Protein AF-A0A0M8PQU1-F1 (afdb_monomer_lite)

Foldseek 3Di:
DDDPDPPPPVCPCQPVPDPPDDGHRPDDPPDDVVVVVVVVVCVVVVNPPDDDDDDDPDDD

Sequence (60 aa):
MSGSSSGSRTNSIFGANIPGKTPSVLFYLGGLRNYRAVLAEVAADGYRGFDVKSAEMVTV

Radius of gyration: 21.43 Å; chains: 1; bounding box: 33×34×73 Å

pLDDT: mean 85.01, std 15.94, range [43.41, 98.69]

Structure (mmCIF, N/CA/C/O backbone):
data_AF-A0A0M8PQU1-F1
#
_entry.id   AF-A0A0M8PQU1-F1
#
loop_
_atom_site.group_PDB
_atom_site.id
_atom_site.type_symbol
_atom_site.label_atom_id
_atom_site.label_alt_id
_atom_site.label_comp_id
_atom_site.label_asym_id
_atom_site.label_entity_id
_atom_site.label_seq_id
_atom_site.pdbx_PDB_ins_code
_atom_site.Cartn_x
_atom_site.Cartn_y
_atom_site.Cartn_z
_atom_site.occupancy
_atom_site.B_iso_or_equiv
_atom_site.auth_seq_id
_atom_site.auth_comp_id
_atom_site.auth_asym_id
_atom_site.auth_atom_id
_atom_site.pdbx_PDB_model_num
ATOM 1 N N . MET A 1 1 ? 0.675 -8.259 -44.333 1.00 46.38 1 MET A N 1
ATOM 2 C CA . MET A 1 1 ? 0.808 -8.458 -42.872 1.00 46.38 1 MET A CA 1
ATOM 3 C C . MET A 1 1 ? 2.134 -7.851 -42.438 1.00 46.38 1 MET A C 1
ATOM 5 O O . MET A 1 1 ? 3.163 -8.417 -42.758 1.00 46.38 1 MET A O 1
ATOM 9 N N . SER A 1 2 ? 2.134 -6.679 -41.802 1.00 43.41 2 SER A N 1
ATOM 10 C CA . SER A 1 2 ? 3.342 -6.115 -41.179 1.00 43.41 2 SER A CA 1
ATOM 11 C C . SER A 1 2 ? 2.918 -5.290 -39.969 1.00 43.41 2 SER A C 1
ATOM 13 O O . SER A 1 2 ? 2.778 -4.071 -40.036 1.00 43.41 2 SER A O 1
ATOM 15 N N . GLY A 1 3 ? 2.601 -5.994 -38.882 1.00 47.28 3 GLY A N 1
ATOM 16 C CA . GLY A 1 3 ? 2.333 -5.394 -37.582 1.00 47.28 3 GLY A CA 1
ATOM 17 C C . GLY A 1 3 ? 3.655 -5.053 -36.908 1.00 47.28 3 GLY A C 1
ATOM 18 O O . GLY A 1 3 ? 4.347 -5.937 -36.415 1.00 47.28 3 GLY A O 1
ATOM 19 N N . SER A 1 4 ? 4.007 -3.771 -36.895 1.00 50.09 4 SER A N 1
ATOM 20 C CA . SER A 1 4 ? 5.062 -3.243 -36.033 1.00 50.09 4 SER A CA 1
ATOM 21 C C . SER A 1 4 ? 4.562 -3.260 -34.585 1.00 50.09 4 SER A C 1
ATOM 23 O O . SER A 1 4 ? 3.852 -2.359 -34.141 1.00 50.09 4 SER A O 1
ATOM 25 N N . SER A 1 5 ? 4.882 -4.322 -33.849 1.00 64.62 5 SER A N 1
ATOM 26 C CA . SER A 1 5 ? 4.683 -4.401 -32.403 1.00 64.62 5 SER A CA 1
ATOM 27 C C . SER A 1 5 ? 6.018 -4.703 -31.736 1.00 64.62 5 SER A C 1
ATOM 29 O O . SER A 1 5 ? 6.383 -5.866 -31.600 1.00 64.62 5 SER A O 1
ATOM 31 N N . SER A 1 6 ? 6.777 -3.689 -31.320 1.00 52.97 6 SER A N 1
ATOM 32 C CA . SER A 1 6 ? 7.946 -3.962 -30.470 1.00 52.97 6 SER A CA 1
ATOM 33 C C . SER A 1 6 ? 8.342 -2.797 -29.564 1.00 52.97 6 SER A 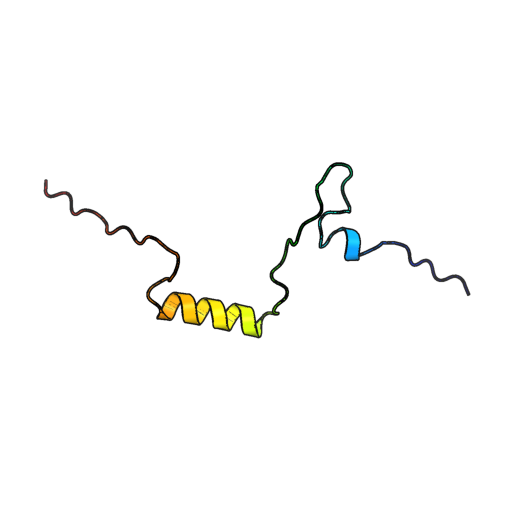C 1
ATOM 35 O O . SER A 1 6 ? 9.514 -2.474 -29.409 1.00 52.97 6 SER A O 1
ATOM 37 N N . GLY A 1 7 ? 7.357 -2.173 -28.921 1.00 55.16 7 GLY A N 1
ATOM 38 C CA . GLY A 1 7 ? 7.576 -1.536 -27.626 1.00 55.16 7 GLY A CA 1
ATOM 39 C C . GLY A 1 7 ? 7.102 -2.508 -26.553 1.00 55.16 7 GLY A C 1
ATOM 40 O O . GLY A 1 7 ? 5.894 -2.637 -26.352 1.00 55.16 7 GLY A O 1
ATOM 41 N N . SER A 1 8 ? 8.018 -3.232 -25.906 1.00 59.50 8 SER A N 1
ATOM 42 C CA . SER A 1 8 ? 7.689 -4.134 -24.795 1.00 59.50 8 SER A CA 1
ATOM 43 C C . SER A 1 8 ? 7.180 -3.306 -23.609 1.00 59.50 8 SER A C 1
ATOM 45 O O . SER A 1 8 ? 7.950 -2.836 -22.774 1.00 59.50 8 SER A O 1
ATOM 47 N N . ARG A 1 9 ? 5.866 -3.048 -23.564 1.00 60.44 9 ARG A N 1
ATOM 48 C CA . ARG A 1 9 ? 5.208 -2.230 -22.525 1.00 60.44 9 ARG A CA 1
ATOM 49 C C . ARG A 1 9 ? 5.369 -2.818 -21.122 1.00 60.44 9 ARG A C 1
ATOM 51 O O . ARG A 1 9 ? 5.280 -2.096 -20.138 1.00 60.44 9 ARG A O 1
ATOM 58 N N . THR A 1 10 ? 5.637 -4.117 -21.034 1.00 66.75 10 THR A N 1
ATOM 59 C CA . THR A 1 10 ? 5.898 -4.824 -19.777 1.00 66.75 10 THR A CA 1
ATOM 60 C C . THR A 1 10 ? 7.295 -4.541 -19.221 1.00 66.75 10 THR A C 1
ATOM 62 O O . THR A 1 10 ? 7.542 -4.763 -18.040 1.00 66.75 10 THR A O 1
ATOM 65 N N . ASN A 1 11 ? 8.207 -4.009 -20.040 1.00 70.62 11 ASN A N 1
ATOM 66 C CA . ASN A 1 11 ? 9.579 -3.743 -19.626 1.00 70.62 11 ASN A CA 1
ATOM 67 C C . ASN A 1 11 ? 9.664 -2.579 -18.622 1.00 70.62 11 ASN A C 1
ATOM 69 O O . ASN A 1 11 ? 10.453 -2.613 -17.683 1.00 70.62 11 ASN A O 1
ATOM 73 N N . SER A 1 12 ? 8.825 -1.549 -18.775 1.00 76.25 12 SER A N 1
ATOM 74 C CA . SER A 1 12 ? 8.846 -0.365 -17.904 1.00 76.25 12 SER A CA 1
ATOM 75 C C . SER A 1 12 ? 8.144 -0.569 -16.562 1.00 76.25 12 SER A C 1
ATOM 77 O O . SER A 1 12 ? 8.599 -0.033 -15.554 1.00 76.25 12 SER A O 1
ATOM 79 N N . ILE A 1 13 ? 7.081 -1.375 -16.512 1.00 84.19 13 ILE A N 1
ATOM 80 C CA . ILE A 1 13 ? 6.300 -1.614 -15.283 1.00 84.19 13 ILE A CA 1
ATOM 81 C C . ILE A 1 13 ? 7.080 -2.380 -14.201 1.00 84.19 13 ILE A C 1
ATOM 83 O O . ILE A 1 13 ? 6.743 -2.277 -13.025 1.00 84.19 13 ILE A O 1
ATOM 87 N N . PHE A 1 14 ? 8.141 -3.093 -14.592 1.00 89.75 14 PHE A N 1
ATOM 88 C CA . PHE A 1 14 ? 9.078 -3.763 -13.683 1.00 89.75 14 PHE A CA 1
ATOM 89 C C . PHE A 1 14 ? 10.468 -3.109 -13.671 1.00 89.75 14 PHE A C 1
ATOM 91 O O . PHE A 1 14 ? 11.400 -3.645 -13.081 1.00 89.75 14 PHE A O 1
ATOM 98 N N . GLY A 1 15 ? 10.638 -1.954 -14.325 1.00 85.25 15 GLY A N 1
ATOM 99 C CA . GLY A 1 15 ? 11.903 -1.214 -14.346 1.00 85.25 15 GLY A CA 1
ATOM 100 C C . GLY A 1 15 ? 13.025 -1.830 -15.190 1.00 85.25 15 GLY A C 1
ATOM 101 O O . GLY A 1 15 ? 14.155 -1.364 -15.101 1.00 85.25 15 GLY A O 1
ATOM 102 N N . ALA A 1 16 ? 12.732 -2.818 -16.032 1.00 87.56 16 ALA A N 1
ATOM 103 C CA . ALA A 1 16 ? 13.692 -3.465 -16.927 1.00 87.56 16 ALA A CA 1
ATOM 104 C C . ALA A 1 16 ? 13.968 -2.659 -18.223 1.00 87.56 16 ALA A C 1
ATOM 106 O O . ALA A 1 16 ? 14.766 -3.053 -19.073 1.00 87.56 16 ALA A O 1
ATOM 107 N N . ASN A 1 17 ? 13.347 -1.483 -18.374 1.00 86.69 17 ASN A N 1
ATOM 108 C CA . ASN A 1 17 ? 13.574 -0.564 -19.493 1.00 86.69 17 ASN A CA 1
ATOM 109 C C . ASN A 1 17 ? 14.856 0.277 -19.392 1.00 86.69 17 ASN A C 1
ATOM 111 O O . ASN A 1 17 ? 15.186 0.952 -20.363 1.00 86.69 17 ASN A O 1
ATOM 115 N N . ILE A 1 18 ? 15.556 0.261 -18.254 1.00 88.00 18 ILE A N 1
ATOM 116 C CA . ILE A 1 18 ? 16.782 1.039 -18.032 1.00 88.00 18 ILE A CA 1
ATOM 117 C C . ILE A 1 18 ? 17.961 0.079 -17.804 1.00 88.00 18 ILE A C 1
ATOM 119 O O . ILE A 1 18 ? 17.933 -0.679 -16.832 1.00 88.00 18 ILE A O 1
ATOM 123 N N . PRO A 1 19 ? 19.013 0.108 -18.646 1.00 90.50 19 PRO A N 1
ATOM 124 C CA . PRO A 1 19 ? 20.224 -0.675 -18.414 1.00 90.50 19 PRO A CA 1
ATOM 125 C C . PRO A 1 19 ? 20.842 -0.368 -17.046 1.00 90.50 19 PRO A C 1
ATOM 127 O O . PRO A 1 19 ? 20.984 0.792 -16.667 1.00 90.50 19 PRO A O 1
ATOM 130 N N . GLY A 1 20 ? 21.192 -1.411 -16.293 1.00 91.31 20 GLY A N 1
ATOM 131 C CA . GLY A 1 20 ? 21.751 -1.282 -14.943 1.00 91.31 20 GLY A CA 1
ATOM 132 C C . GLY A 1 20 ? 20.718 -1.068 -13.830 1.00 91.31 20 GLY A C 1
ATOM 133 O O . GLY A 1 20 ? 21.084 -1.129 -12.658 1.00 91.31 20 GLY A O 1
ATOM 134 N N . LYS A 1 21 ? 19.431 -0.875 -14.150 1.00 88.88 21 LYS A N 1
ATOM 135 C CA . LYS A 1 21 ? 18.368 -0.871 -13.140 1.00 88.88 21 LYS A CA 1
ATOM 136 C C . LYS A 1 21 ? 17.952 -2.305 -12.825 1.00 88.88 21 LYS A C 1
ATOM 138 O O . LYS A 1 21 ? 17.520 -3.037 -13.711 1.00 88.88 21 LYS A O 1
ATOM 143 N N . THR A 1 22 ? 18.043 -2.691 -11.556 1.00 92.00 22 THR A N 1
ATOM 144 C CA . THR A 1 22 ? 17.540 -3.986 -11.088 1.00 92.00 22 THR A CA 1
ATOM 145 C C . THR A 1 22 ? 16.016 -4.038 -11.243 1.00 92.00 22 THR A C 1
ATOM 147 O O . THR A 1 22 ? 15.332 -3.182 -10.670 1.00 92.00 22 THR A O 1
ATOM 150 N N . PRO A 1 23 ? 15.461 -5.010 -11.990 1.00 91.00 23 PRO A N 1
ATOM 151 C CA . PRO A 1 23 ? 14.019 -5.161 -12.111 1.00 91.00 23 PRO A CA 1
ATOM 152 C C . PRO A 1 23 ? 13.369 -5.502 -10.768 1.00 91.00 23 PRO A C 1
ATOM 154 O O . PRO A 1 23 ? 13.910 -6.289 -9.991 1.00 91.00 23 PRO A O 1
ATOM 157 N N . SER A 1 24 ? 12.201 -4.929 -10.494 1.00 92.38 24 SER A N 1
ATOM 158 C CA . SER A 1 24 ? 11.467 -5.157 -9.245 1.00 92.38 24 SER A CA 1
ATOM 159 C C . SER A 1 24 ? 9.963 -4.950 -9.413 1.00 92.38 24 SER A C 1
ATOM 161 O O . SER A 1 24 ? 9.496 -4.394 -10.409 1.00 92.38 24 SER A O 1
ATOM 163 N N . VAL A 1 25 ? 9.181 -5.412 -8.433 1.00 91.62 25 VAL A N 1
ATOM 164 C CA . VAL A 1 25 ? 7.744 -5.122 -8.369 1.00 91.62 25 VAL A CA 1
ATOM 165 C C . VAL A 1 25 ? 7.565 -3.672 -7.924 1.00 91.62 25 VAL A C 1
ATOM 167 O O . VAL A 1 25 ? 7.800 -3.339 -6.766 1.00 91.62 25 VAL A O 1
ATOM 170 N N . LEU A 1 26 ? 7.160 -2.808 -8.855 1.00 92.06 26 LEU A N 1
ATOM 171 C CA . LEU A 1 26 ? 7.006 -1.367 -8.610 1.00 92.06 26 LEU A CA 1
ATOM 172 C C . LEU A 1 26 ? 5.578 -0.958 -8.230 1.00 92.06 26 LEU A C 1
ATOM 174 O O . LEU A 1 26 ? 5.357 0.165 -7.785 1.00 92.06 26 LEU A O 1
ATOM 178 N N . PHE A 1 27 ? 4.609 -1.855 -8.413 1.00 92.44 27 PHE A N 1
ATOM 179 C CA . PHE A 1 27 ? 3.195 -1.586 -8.184 1.00 92.44 27 PHE A CA 1
ATOM 180 C C . PHE A 1 27 ? 2.565 -2.667 -7.321 1.00 92.44 27 PHE A C 1
ATOM 182 O O . PHE A 1 27 ? 2.887 -3.849 -7.431 1.00 92.44 27 PHE A O 1
ATOM 189 N N . TYR A 1 28 ? 1.580 -2.263 -6.526 1.00 94.88 28 TYR A N 1
ATOM 190 C CA . TYR A 1 28 ? 0.654 -3.202 -5.919 1.00 94.88 28 TYR A CA 1
ATOM 191 C C . TYR A 1 28 ? -0.314 -3.742 -6.984 1.00 94.88 28 TYR A C 1
ATOM 193 O O . TYR A 1 28 ? -1.109 -2.994 -7.554 1.00 94.88 28 TYR A O 1
ATOM 201 N N . LEU A 1 29 ? -0.263 -5.050 -7.251 1.00 94.06 29 LEU A N 1
ATOM 202 C CA . LEU A 1 29 ? -1.008 -5.703 -8.339 1.00 94.06 29 LEU A CA 1
ATOM 203 C C . LEU A 1 29 ? -2.390 -6.249 -7.920 1.00 94.06 29 LEU A C 1
ATOM 205 O O . LEU A 1 29 ? -2.977 -7.052 -8.637 1.00 94.06 29 LEU A O 1
ATOM 209 N N . GLY A 1 30 ? -2.939 -5.815 -6.780 1.00 95.38 30 GLY A N 1
ATOM 210 C CA . GLY A 1 30 ? -4.255 -6.261 -6.295 1.00 95.38 30 GLY A CA 1
ATOM 211 C C . GLY A 1 30 ? -5.457 -5.490 -6.857 1.00 95.38 30 GLY A C 1
ATOM 212 O O . GLY A 1 30 ? -6.596 -5.852 -6.575 1.00 95.38 30 GLY A O 1
ATOM 213 N N . GLY A 1 31 ? -5.232 -4.430 -7.640 1.00 96.50 31 GLY A N 1
ATOM 214 C CA . GLY A 1 31 ? -6.290 -3.581 -8.196 1.00 96.50 31 GLY A CA 1
ATOM 215 C C . GLY A 1 31 ? -6.902 -2.590 -7.193 1.00 96.50 31 GLY A C 1
ATOM 216 O O . GLY A 1 3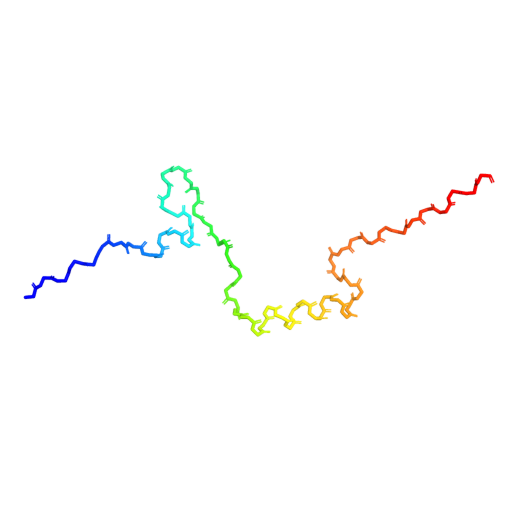1 ? -6.711 -2.682 -5.979 1.00 96.50 31 GLY A O 1
ATOM 217 N N . LEU A 1 32 ? -7.660 -1.613 -7.711 1.00 97.88 32 LEU A N 1
ATOM 218 C CA . LEU A 1 32 ? -8.113 -0.452 -6.930 1.00 97.88 32 LEU A CA 1
ATOM 219 C C . LEU A 1 32 ? -9.087 -0.809 -5.797 1.00 97.88 32 LEU A C 1
ATOM 221 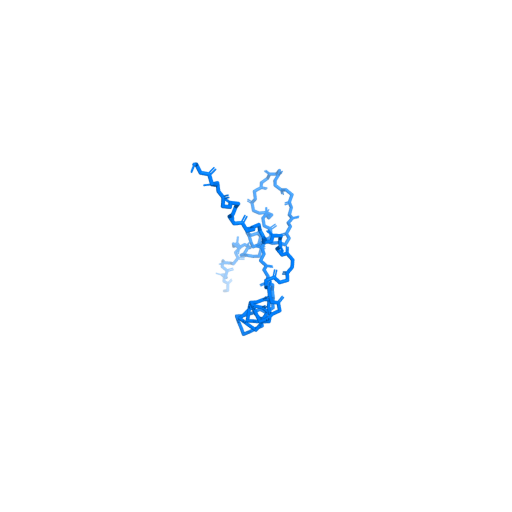O O . LEU A 1 32 ? -9.029 -0.202 -4.730 1.00 97.88 32 LEU A O 1
ATOM 225 N N . ARG A 1 33 ? -9.977 -1.788 -6.007 1.00 98.31 33 ARG A N 1
ATOM 226 C CA . ARG A 1 33 ? -10.943 -2.208 -4.979 1.00 98.31 33 ARG A CA 1
ATOM 227 C C . ARG A 1 33 ? -10.231 -2.747 -3.740 1.00 98.31 33 ARG A C 1
ATOM 229 O O . ARG A 1 33 ? -10.510 -2.288 -2.638 1.00 98.31 33 ARG A O 1
ATOM 236 N N . ASN A 1 34 ? -9.293 -3.670 -3.942 1.00 98.50 34 ASN A N 1
ATOM 237 C CA . ASN A 1 34 ? -8.530 -4.276 -2.854 1.00 98.50 34 ASN A CA 1
ATOM 238 C C . ASN A 1 34 ? -7.605 -3.253 -2.198 1.00 98.50 34 ASN A C 1
ATOM 240 O O . ASN A 1 34 ? -7.540 -3.190 -0.978 1.00 98.50 34 ASN A O 1
ATOM 244 N N . TYR A 1 35 ? -6.974 -2.386 -2.995 1.00 98.31 35 TYR A N 1
ATOM 245 C CA . TYR A 1 35 ? -6.161 -1.294 -2.468 1.00 98.31 35 T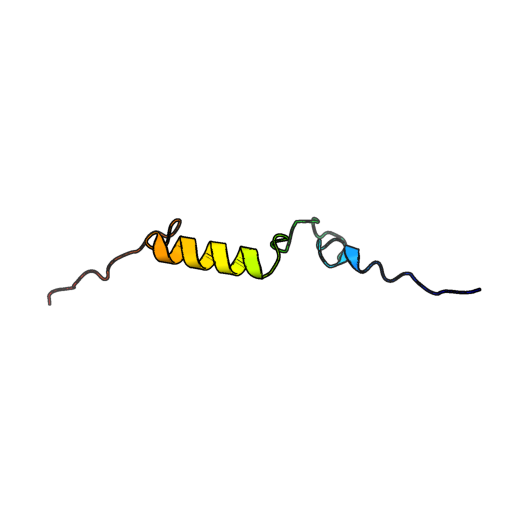YR A CA 1
ATOM 246 C C . TYR A 1 35 ? -6.953 -0.402 -1.498 1.00 98.31 35 TYR A C 1
ATOM 248 O O . TYR A 1 35 ? -6.521 -0.173 -0.373 1.00 98.31 35 TYR A O 1
ATOM 256 N N . ARG A 1 36 ? -8.158 0.037 -1.887 1.00 98.50 36 ARG A N 1
ATOM 257 C CA . ARG A 1 36 ? -9.028 0.850 -1.021 1.00 98.50 36 ARG A CA 1
ATOM 258 C C . ARG A 1 36 ? -9.488 0.102 0.230 1.00 98.50 36 ARG A C 1
ATOM 260 O O . ARG A 1 36 ? -9.569 0.720 1.285 1.00 98.50 36 ARG A O 1
ATOM 267 N N . ALA A 1 37 ? -9.784 -1.192 0.113 1.00 98.62 37 ALA A N 1
ATOM 268 C CA . ALA A 1 37 ? -10.178 -2.016 1.253 1.00 98.62 37 ALA A CA 1
ATOM 269 C C . ALA A 1 37 ? -9.043 -2.125 2.284 1.00 98.62 37 ALA A C 1
ATOM 271 O O . ALA A 1 37 ? -9.269 -1.859 3.459 1.00 98.62 37 ALA A O 1
ATOM 272 N N . VAL A 1 38 ? -7.815 -2.401 1.831 1.00 98.44 38 VAL A N 1
ATOM 273 C CA . VAL A 1 38 ? -6.631 -2.474 2.703 1.00 98.44 38 VAL A CA 1
ATOM 274 C C . VAL A 1 38 ? -6.364 -1.137 3.396 1.00 98.44 38 VAL A C 1
ATOM 276 O O . VAL A 1 38 ? -6.087 -1.120 4.591 1.00 98.44 38 VAL A O 1
ATOM 279 N N . LEU A 1 39 ? -6.478 -0.009 2.686 1.00 98.50 39 LEU A N 1
ATOM 280 C CA . LEU A 1 39 ? -6.327 1.313 3.306 1.00 98.50 39 LEU A CA 1
ATOM 281 C C . LEU A 1 39 ? -7.379 1.569 4.395 1.00 98.50 39 LEU A C 1
ATOM 283 O O . LEU A 1 39 ? -7.044 2.093 5.455 1.00 98.50 39 LEU A O 1
ATOM 287 N N . ALA A 1 40 ? -8.636 1.198 4.137 1.00 98.69 40 ALA A N 1
ATOM 288 C CA . ALA A 1 40 ? -9.717 1.352 5.106 1.00 98.69 40 ALA A CA 1
ATOM 289 C C . ALA A 1 40 ? -9.496 0.477 6.348 1.00 98.69 40 ALA A C 1
ATOM 291 O O . ALA A 1 40 ? -9.660 0.966 7.461 1.00 98.69 40 ALA A O 1
ATOM 292 N N . GLU A 1 41 ? -9.071 -0.777 6.171 1.00 98.56 41 GLU A N 1
ATOM 293 C CA . GLU A 1 41 ? -8.715 -1.666 7.283 1.00 98.56 41 GLU A CA 1
ATOM 294 C C . GLU A 1 41 ? -7.553 -1.119 8.110 1.00 98.56 41 GLU A C 1
ATOM 296 O O . GLU A 1 41 ? -7.649 -1.091 9.330 1.00 98.56 41 GLU A O 1
ATOM 301 N N . VAL A 1 42 ? -6.476 -0.638 7.475 1.00 98.56 42 VAL A N 1
ATOM 302 C CA . VAL A 1 42 ? -5.331 -0.052 8.196 1.00 98.56 42 VAL A CA 1
ATOM 303 C C . VAL A 1 42 ? -5.767 1.140 9.046 1.00 98.56 42 VAL A C 1
ATOM 305 O O . VAL A 1 42 ? -5.354 1.241 10.197 1.00 98.56 42 VAL A O 1
ATOM 308 N N . ALA A 1 43 ? -6.609 2.023 8.507 1.00 98.31 43 ALA A N 1
ATOM 309 C CA . ALA A 1 43 ? -7.126 3.167 9.254 1.00 98.31 43 ALA A CA 1
ATOM 310 C C . ALA A 1 43 ? -8.066 2.747 10.398 1.00 98.31 43 ALA A C 1
ATOM 312 O O . ALA A 1 43 ? -7.988 3.310 11.488 1.00 98.31 43 ALA A O 1
ATOM 313 N N . ALA A 1 44 ? -8.934 1.757 10.164 1.00 98.44 44 ALA A N 1
ATOM 314 C CA . ALA A 1 44 ? -9.849 1.235 11.178 1.00 98.44 44 ALA A CA 1
ATOM 315 C C . ALA A 1 44 ? -9.106 0.527 12.325 1.00 98.44 44 ALA A C 1
ATOM 317 O O . ALA A 1 44 ? -9.529 0.615 13.474 1.00 98.44 44 ALA A O 1
ATOM 318 N N . ASP A 1 45 ? -7.976 -0.112 12.023 1.00 98.19 45 ASP A N 1
ATOM 319 C CA . ASP A 1 45 ? -7.103 -0.808 12.975 1.00 98.19 45 ASP A CA 1
ATOM 320 C C . ASP A 1 45 ? -6.060 0.131 13.613 1.00 98.19 45 ASP A C 1
ATOM 322 O O . ASP A 1 45 ? -4.897 -0.221 13.798 1.00 98.19 45 ASP A O 1
ATOM 326 N N . GLY A 1 46 ? -6.449 1.384 13.876 1.00 96.88 46 GLY A N 1
ATOM 327 C CA . GLY A 1 46 ? -5.604 2.354 14.578 1.00 96.88 46 GLY A CA 1
ATOM 328 C C . GLY A 1 46 ? -4.294 2.697 13.861 1.00 96.88 46 GLY A C 1
ATOM 329 O O . GLY A 1 46 ? -3.298 2.968 14.526 1.00 96.88 46 GLY A O 1
ATOM 330 N N . TYR A 1 47 ? -4.286 2.690 12.523 1.00 97.38 47 TYR A N 1
ATOM 331 C CA . TYR A 1 47 ? -3.087 2.852 11.689 1.00 97.38 47 TYR A CA 1
ATOM 332 C C . TYR A 1 47 ? -2.056 1.738 11.896 1.00 97.38 47 TYR A C 1
ATOM 334 O O . TYR A 1 47 ? -0.866 1.990 12.091 1.00 97.38 47 TYR A O 1
ATOM 342 N N . ARG A 1 48 ? -2.501 0.481 11.796 1.00 98.06 48 ARG A N 1
ATOM 343 C CA . ARG A 1 48 ? -1.626 -0.699 11.849 1.00 98.06 48 ARG A CA 1
ATOM 344 C C . ARG A 1 48 ? -0.363 -0.524 10.996 1.00 98.06 48 ARG A C 1
ATOM 346 O O . ARG A 1 48 ? -0.434 -0.237 9.802 1.00 98.06 48 ARG A O 1
ATOM 353 N N . GLY A 1 49 ? 0.789 -0.791 11.607 1.00 97.25 49 GLY A N 1
ATOM 354 C CA . GLY A 1 49 ? 2.102 -0.675 10.968 1.00 97.25 49 GLY A CA 1
ATOM 355 C C . GLY A 1 49 ? 2.735 0.715 11.074 1.00 97.25 49 GLY A C 1
ATOM 356 O O . GLY A 1 49 ? 3.865 0.883 10.619 1.00 97.25 49 GLY A O 1
ATOM 357 N N . PHE A 1 50 ? 2.053 1.685 11.690 1.00 97.25 50 PHE A N 1
ATOM 358 C CA . PHE A 1 50 ? 2.610 2.992 12.024 1.00 97.25 50 PHE A CA 1
ATOM 359 C C . PHE A 1 50 ? 2.896 3.093 13.523 1.00 97.25 50 PHE A C 1
ATOM 361 O O . PHE A 1 50 ? 2.108 2.644 14.351 1.00 97.25 50 PHE A O 1
ATOM 368 N N . ASP A 1 51 ? 4.019 3.726 13.860 1.00 95.75 51 ASP A N 1
ATOM 369 C CA . ASP A 1 51 ? 4.302 4.180 15.220 1.00 95.75 51 ASP A CA 1
ATOM 370 C C . ASP A 1 51 ? 3.761 5.607 15.381 1.00 95.75 51 ASP A C 1
ATOM 372 O O 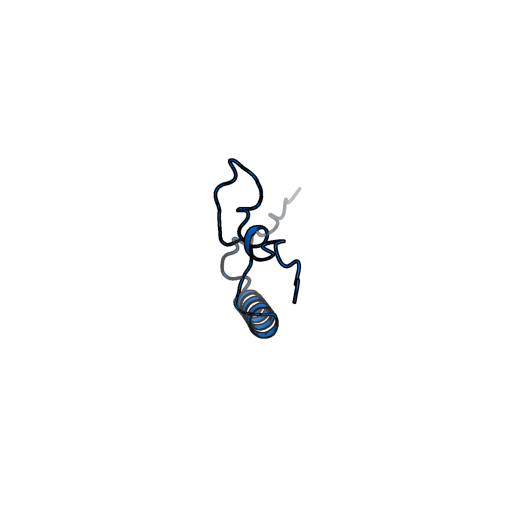. ASP A 1 51 ? 4.291 6.565 14.806 1.00 95.75 51 ASP A O 1
ATOM 376 N N . VAL A 1 52 ? 2.641 5.742 16.093 1.00 93.44 52 VAL A N 1
ATOM 377 C CA . VAL A 1 52 ? 1.944 7.021 16.264 1.00 93.44 52 VAL A CA 1
ATOM 378 C C . VAL A 1 52 ? 2.483 7.716 17.509 1.00 93.44 52 VAL A C 1
ATOM 380 O O . VAL A 1 52 ? 2.106 7.405 18.637 1.00 93.44 52 VAL A O 1
ATOM 383 N N . LYS A 1 53 ? 3.360 8.699 17.302 1.00 92.94 53 LYS A N 1
ATOM 384 C CA . LYS A 1 53 ? 3.917 9.509 18.391 1.00 92.94 53 LYS A CA 1
ATOM 385 C C . LYS A 1 53 ? 2.919 10.595 18.795 1.00 92.94 53 LYS A C 1
ATOM 387 O O . LYS A 1 53 ? 2.527 11.413 17.965 1.00 92.94 53 LYS A O 1
ATOM 392 N N . SER A 1 54 ? 2.531 10.625 20.070 1.00 86.69 54 SER A N 1
ATOM 393 C CA . SER A 1 54 ? 1.778 11.753 20.629 1.00 86.69 54 SER A CA 1
ATOM 394 C C . SER A 1 54 ? 2.667 12.993 20.691 1.00 86.69 54 SER A C 1
ATOM 396 O O . SER A 1 54 ? 3.861 12.888 20.971 1.00 86.69 54 SER A O 1
ATOM 398 N N . ALA A 1 55 ? 2.080 14.170 20.474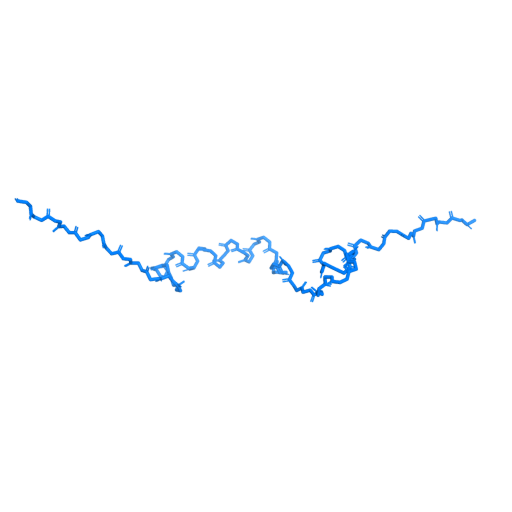 1.00 83.56 55 ALA A N 1
ATOM 399 C CA . ALA A 1 55 ? 2.753 15.416 20.806 1.00 83.56 55 ALA A CA 1
ATOM 400 C C . ALA A 1 55 ? 2.968 15.453 22.326 1.00 83.56 55 ALA A C 1
ATOM 402 O O . ALA A 1 55 ? 2.015 15.340 23.098 1.00 83.56 55 ALA A O 1
ATOM 403 N N . GLU A 1 56 ? 4.225 15.544 22.747 1.00 79.12 56 GLU A N 1
ATOM 404 C CA . GLU A 1 56 ? 4.581 15.738 24.146 1.00 79.12 56 GLU A CA 1
ATOM 405 C C . GLU A 1 56 ? 4.131 17.144 24.546 1.00 79.12 56 GLU A C 1
ATOM 407 O O . GLU A 1 56 ? 4.500 18.132 23.904 1.00 79.12 56 GLU A O 1
ATOM 412 N N . MET A 1 57 ? 3.268 17.242 25.558 1.00 70.19 57 MET A N 1
ATOM 413 C CA . MET A 1 57 ? 2.830 18.543 26.034 1.00 70.19 57 MET A CA 1
ATOM 414 C C . MET A 1 57 ? 3.985 19.166 26.820 1.00 70.19 57 MET A C 1
ATOM 416 O O . MET A 1 57 ? 4.241 18.797 27.962 1.00 70.19 57 MET A O 1
ATOM 420 N N . VAL A 1 58 ? 4.706 20.092 26.190 1.00 78.69 58 VAL A N 1
ATOM 421 C CA . VAL A 1 58 ? 5.715 20.899 26.876 1.00 78.69 58 VAL A CA 1
ATOM 422 C C . VAL A 1 58 ? 4.977 21.890 27.774 1.00 78.69 58 VAL A C 1
ATOM 424 O O . VAL A 1 58 ? 4.453 22.899 27.305 1.00 78.69 58 VAL A O 1
ATOM 427 N N . THR A 1 59 ? 4.894 21.585 29.066 1.00 70.00 59 THR A N 1
ATOM 428 C CA . THR A 1 59 ? 4.553 22.574 30.095 1.00 70.00 59 THR A CA 1
ATOM 429 C C . THR A 1 59 ? 5.721 23.543 30.251 1.00 70.00 59 THR A C 1
ATOM 431 O O . THR A 1 59 ? 6.807 23.131 30.662 1.00 70.00 59 THR A O 1
ATOM 434 N N . VAL A 1 60 ? 5.484 24.806 29.883 1.00 67.81 60 VAL A N 1
ATOM 435 C CA . VAL A 1 60 ? 6.344 25.967 30.175 1.00 67.81 60 VAL A CA 1
ATOM 436 C C . VAL A 1 60 ? 5.909 26.585 31.495 1.00 67.81 60 VAL A C 1
ATOM 438 O O . VAL A 1 60 ? 4.677 26.665 31.708 1.00 67.81 60 VAL A O 1
#

Organism: NCBI:txid1441923

InterPro domains:
  IPR036188 FAD/NAD(P)-binding domain superfamily [G3DSA:3.50.50.60] (1-60)

Secondary structure (DSSP, 8-state):
--------HHHHHTTTTSTTPPP---S-TTHHHHHHHHHHHHHHTTSTT---PPPP----